Protein AF-A0A2S7WHK8-F1 (afdb_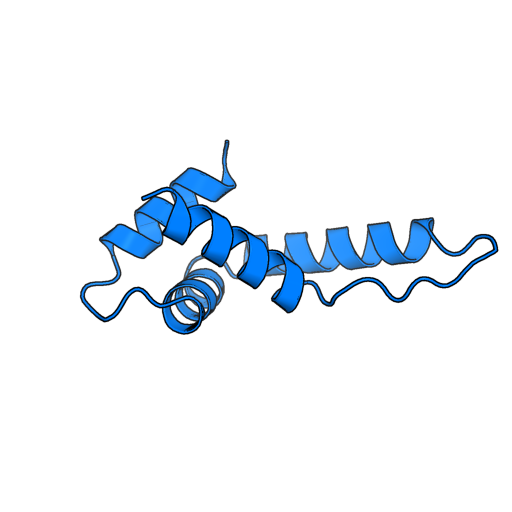monomer_lite)

Sequence (75 aa):
MILKEKFQQIFDTLKDKKTEQTMFNAFLDTYPEEWKQLKINFSKFNRSKKFGNTIPLPKPEVSLRKEIRVWLQKQ

Organism: NCBI:txid102

pLDDT: mean 79.2, std 10.56, range [48.28, 89.0]

Secondary structure (DSSP, 8-state):
-HHHHHHHHHHHH--S---HHHHHHHHHHH-HHHHHHHHHHHHHHHHHT-SS----PPPHHHHHHHHHHHHHTT-

Radius of gyration: 13.93 Å; chains: 1; bounding box: 36×22×34 Å

Structure (mmCIF, N/CA/C/O backbone):
data_AF-A0A2S7WHK8-F1
#
_entry.id   AF-A0A2S7WHK8-F1
#
loop_
_atom_site.group_PDB
_atom_site.id
_atom_site.type_symbol
_atom_site.label_atom_id
_atom_site.label_alt_id
_atom_site.label_comp_id
_atom_site.label_asym_id
_atom_site.label_entity_id
_atom_site.label_seq_id
_atom_site.pdbx_PDB_ins_code
_atom_site.Cartn_x
_atom_site.Cartn_y
_atom_site.Cartn_z
_atom_site.occupancy
_atom_site.B_iso_or_equiv
_atom_site.auth_seq_id
_atom_site.auth_comp_id
_atom_site.auth_asym_id
_atom_site.auth_atom_id
_atom_site.pdbx_PDB_model_num
ATOM 1 N N . MET A 1 1 ? -7.437 8.809 -9.622 1.00 48.28 1 MET A N 1
ATOM 2 C CA . MET A 1 1 ? -8.564 8.680 -8.669 1.00 48.28 1 MET A CA 1
ATOM 3 C C . MET A 1 1 ? -8.763 7.229 -8.217 1.00 48.28 1 MET A C 1
ATOM 5 O O . MET A 1 1 ? -8.806 7.014 -7.018 1.00 48.28 1 MET A O 1
ATOM 9 N N . ILE A 1 2 ? -8.664 6.251 -9.125 1.00 61.78 2 ILE A N 1
ATOM 10 C CA . ILE A 1 2 ? -8.951 4.812 -8.923 1.00 61.78 2 ILE A CA 1
ATOM 11 C C . ILE A 1 2 ? -8.272 4.126 -7.707 1.00 61.78 2 ILE A C 1
ATOM 13 O O . ILE A 1 2 ? -8.912 3.348 -7.009 1.00 61.78 2 ILE A O 1
ATOM 17 N N . LEU A 1 3 ? -6.988 4.383 -7.418 1.00 70.75 3 LEU A N 1
ATOM 18 C CA . LEU A 1 3 ? -6.277 3.681 -6.326 1.00 70.75 3 LEU A CA 1
ATOM 19 C C . LEU A 1 3 ? -6.749 4.084 -4.922 1.00 70.75 3 LEU A C 1
ATOM 21 O O . LEU A 1 3 ? -6.759 3.257 -4.015 1.00 70.75 3 LEU A O 1
ATOM 25 N N . LYS A 1 4 ? -7.161 5.344 -4.741 1.00 78.81 4 LYS A N 1
ATOM 26 C CA . LYS A 1 4 ? -7.580 5.853 -3.427 1.00 78.81 4 LYS A CA 1
ATOM 27 C C . LYS A 1 4 ? -8.872 5.196 -2.957 1.00 78.81 4 LYS A C 1
ATOM 29 O O . LYS A 1 4 ? -8.979 4.863 -1.785 1.00 78.81 4 LYS A O 1
ATOM 34 N N . GLU A 1 5 ? -9.814 4.996 -3.873 1.00 83.50 5 GLU A N 1
ATOM 35 C CA . GLU A 1 5 ? -11.094 4.343 -3.589 1.00 83.50 5 GLU A CA 1
ATOM 36 C C . GLU A 1 5 ? -10.882 2.880 -3.199 1.00 83.50 5 GLU A C 1
ATOM 38 O O . GLU A 1 5 ? -11.446 2.413 -2.214 1.00 83.50 5 GLU A O 1
ATOM 43 N N . LYS A 1 6 ? -9.970 2.184 -3.890 1.00 83.38 6 LYS A N 1
ATOM 44 C CA . LYS A 1 6 ? -9.588 0.807 -3.547 1.00 83.38 6 LYS A CA 1
ATOM 45 C C . LYS A 1 6 ? -8.969 0.722 -2.157 1.00 83.38 6 LYS A C 1
ATOM 47 O O . LYS A 1 6 ? -9.346 -0.151 -1.382 1.00 83.38 6 LYS A O 1
ATOM 52 N N . PHE A 1 7 ? -8.062 1.641 -1.817 1.00 85.31 7 PHE A N 1
ATOM 53 C CA . PHE A 1 7 ? -7.496 1.707 -0.469 1.00 85.31 7 PHE A CA 1
ATOM 54 C C . PHE A 1 7 ? -8.562 1.985 0.584 1.00 85.31 7 PHE A C 1
ATOM 56 O O . PHE A 1 7 ? -8.549 1.332 1.619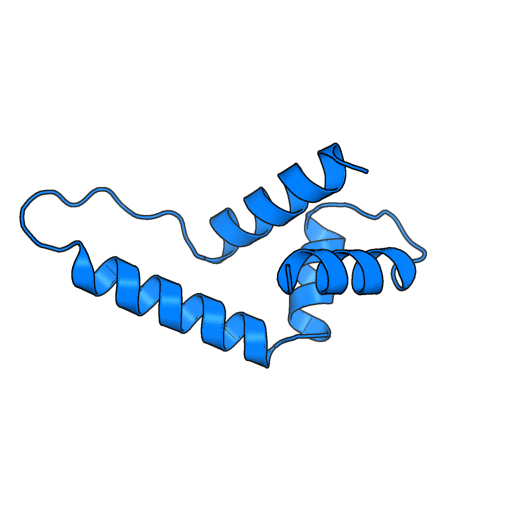 1.00 85.31 7 PHE A O 1
ATOM 63 N N . GLN A 1 8 ? -9.508 2.883 0.311 1.00 86.00 8 GLN A N 1
ATOM 64 C CA . GLN A 1 8 ? -10.606 3.179 1.227 1.00 86.00 8 GLN A CA 1
ATOM 65 C C . GLN A 1 8 ? -11.517 1.967 1.444 1.00 86.00 8 GLN A C 1
ATOM 67 O O . GLN A 1 8 ? -11.860 1.661 2.579 1.00 86.00 8 GLN A O 1
ATOM 72 N N . GLN A 1 9 ? -11.857 1.235 0.385 1.00 87.25 9 GLN A N 1
ATOM 73 C CA . GLN A 1 9 ? -12.698 0.043 0.477 1.00 87.25 9 GLN A CA 1
ATOM 74 C C . GLN A 1 9 ? -12.017 -1.076 1.280 1.00 87.25 9 GLN A C 1
ATOM 76 O O . GLN A 1 9 ? -12.641 -1.705 2.134 1.00 87.25 9 GLN A O 1
ATOM 81 N N . ILE A 1 10 ? -10.714 -1.284 1.066 1.00 86.75 10 ILE A N 1
ATOM 82 C CA . ILE A 1 10 ? -9.910 -2.219 1.865 1.00 86.75 10 ILE A CA 1
ATOM 83 C C . ILE A 1 10 ? -9.826 -1.740 3.317 1.00 86.75 10 ILE A C 1
ATOM 85 O O . ILE A 1 10 ? -9.979 -2.533 4.238 1.00 86.75 10 ILE A O 1
ATOM 89 N N . PHE A 1 11 ? -9.620 -0.442 3.534 1.00 86.12 11 PHE A N 1
ATOM 90 C CA . PHE A 1 11 ? -9.537 0.164 4.860 1.00 86.12 11 PHE A CA 1
ATOM 91 C C . PHE A 1 11 ? -10.845 0.045 5.646 1.00 86.12 11 PHE A C 1
ATOM 93 O O . PHE A 1 11 ? -10.804 -0.107 6.865 1.00 86.12 11 PHE A O 1
ATOM 100 N N . ASP A 1 12 ? -11.991 0.126 4.976 1.00 85.75 12 ASP A N 1
ATOM 101 C CA . ASP A 1 12 ? -13.312 -0.078 5.576 1.00 85.75 12 ASP A CA 1
ATOM 102 C C . ASP A 1 12 ? -13.554 -1.559 5.910 1.00 85.75 12 ASP A C 1
ATOM 104 O O . ASP A 1 12 ? -14.012 -1.899 7.000 1.00 85.75 12 ASP A O 1
ATOM 108 N N . THR A 1 13 ? -13.124 -2.451 5.013 1.00 84.06 13 THR A N 1
ATOM 109 C CA . THR A 1 13 ? -13.230 -3.909 5.188 1.00 84.06 13 THR A CA 1
ATOM 110 C C . THR A 1 13 ? -12.319 -4.430 6.307 1.00 84.06 13 THR A C 1
ATOM 112 O O . THR A 1 13 ? -12.661 -5.380 7.016 1.00 84.06 13 THR A O 1
ATOM 115 N N . LEU A 1 14 ? -11.151 -3.811 6.503 1.00 82.75 14 LEU A N 1
ATOM 116 C CA . LEU A 1 14 ? -10.221 -4.151 7.575 1.00 82.75 14 LEU A CA 1
ATOM 117 C C . LEU A 1 14 ? -10.771 -3.686 8.931 1.00 82.75 14 LEU A C 1
ATOM 119 O O . LEU A 1 14 ? -10.649 -2.523 9.302 1.00 82.75 14 LEU A O 1
ATOM 123 N N . LYS A 1 15 ? -11.326 -4.618 9.711 1.00 67.69 15 LYS A N 1
ATOM 124 C CA . LYS A 1 15 ? -11.741 -4.377 11.109 1.00 67.69 15 LYS A CA 1
ATOM 125 C C . LYS A 1 15 ? -10.574 -4.331 12.105 1.00 67.69 15 LYS A C 1
ATOM 127 O O . LYS A 1 15 ? -10.748 -3.850 13.220 1.00 67.69 15 LYS A O 1
ATOM 132 N N . ASP A 1 16 ? -9.406 -4.829 11.703 1.00 70.12 16 ASP A N 1
ATOM 133 C CA . ASP A 1 16 ? -8.212 -4.953 12.547 1.00 70.12 16 ASP A CA 1
ATOM 134 C C . ASP A 1 16 ? -7.233 -3.773 12.364 1.00 70.12 16 ASP A C 1
ATOM 136 O O . ASP A 1 16 ? -7.535 -2.796 11.675 1.00 70.12 16 ASP A O 1
ATOM 140 N N . LYS A 1 17 ? -6.029 -3.843 12.952 1.00 72.50 17 LYS A N 1
ATOM 141 C CA . LYS A 1 17 ? -4.986 -2.812 12.818 1.00 72.50 17 LYS A CA 1
ATOM 142 C C . LYS A 1 17 ? -4.676 -2.519 11.346 1.00 72.50 17 LYS A C 1
ATOM 144 O O . LYS A 1 17 ? -3.998 -3.288 10.656 1.00 72.50 17 LYS A O 1
ATOM 149 N N . LYS A 1 18 ? -5.103 -1.336 10.901 1.00 78.25 18 LYS A N 1
ATOM 150 C CA . LYS A 1 18 ? -4.941 -0.794 9.542 1.00 78.25 18 LYS A CA 1
ATOM 151 C C . LYS A 1 18 ? -3.512 -0.295 9.306 1.00 78.25 18 LYS A C 1
ATOM 153 O O . LYS A 1 18 ? -3.264 0.883 9.071 1.00 78.25 18 LYS A O 1
ATOM 158 N N . THR A 1 19 ? -2.548 -1.201 9.440 1.00 82.75 19 THR A N 1
ATOM 159 C CA . THR A 1 19 ? -1.128 -0.923 9.192 1.00 82.75 19 THR A CA 1
ATOM 160 C C . THR A 1 19 ? -0.783 -1.094 7.715 1.00 82.75 19 THR A C 1
ATOM 162 O O . THR A 1 19 ? -1.499 -1.770 6.974 1.00 82.75 19 THR A O 1
ATOM 165 N N . GLU A 1 20 ? 0.346 -0.519 7.285 1.00 84.12 20 GLU A N 1
ATOM 166 C CA . GLU A 1 20 ? 0.849 -0.640 5.907 1.00 84.12 20 GLU A CA 1
ATOM 167 C C . GLU A 1 20 ? 0.916 -2.096 5.427 1.00 84.12 20 GLU A C 1
ATOM 169 O O . GLU A 1 20 ? 0.569 -2.378 4.284 1.00 84.12 20 GLU A O 1
ATOM 174 N N . GLN A 1 21 ? 1.329 -3.029 6.293 1.00 83.44 21 GLN A N 1
ATOM 175 C CA . GLN A 1 21 ? 1.418 -4.447 5.938 1.00 83.44 21 GLN A CA 1
ATOM 176 C C . GLN A 1 21 ? 0.041 -5.084 5.751 1.00 83.44 21 GLN A C 1
ATOM 178 O O . GLN A 1 21 ? -0.162 -5.781 4.760 1.00 83.44 21 GLN A O 1
ATOM 183 N N . THR A 1 22 ? -0.908 -4.829 6.655 1.00 86.75 22 THR A N 1
ATOM 184 C CA . THR A 1 22 ? -2.267 -5.378 6.549 1.00 86.75 22 THR A CA 1
ATOM 185 C C . THR A 1 22 ? -2.975 -4.853 5.304 1.00 86.75 22 THR A C 1
ATOM 187 O O . THR A 1 22 ? -3.525 -5.634 4.536 1.00 86.75 22 THR A O 1
ATOM 190 N N . MET A 1 23 ? -2.890 -3.542 5.055 1.00 87.44 23 MET A N 1
ATOM 191 C CA . MET A 1 23 ? -3.442 -2.898 3.858 1.00 87.44 23 MET A CA 1
ATOM 192 C C . MET A 1 23 ? -2.803 -3.439 2.580 1.00 87.44 23 MET A C 1
ATOM 194 O O . MET A 1 23 ? -3.501 -3.706 1.606 1.00 87.44 23 MET A O 1
ATOM 198 N N . PHE A 1 24 ? -1.483 -3.640 2.585 1.00 88.12 24 PHE A N 1
ATOM 199 C CA . PHE A 1 24 ? -0.775 -4.208 1.445 1.00 88.12 24 PHE A CA 1
ATOM 200 C C . PHE A 1 24 ? -1.220 -5.645 1.168 1.00 88.12 24 PHE A C 1
ATOM 202 O O . PHE A 1 24 ? -1.613 -5.939 0.046 1.00 88.12 24 PHE A O 1
ATOM 209 N N . ASN A 1 25 ? -1.225 -6.521 2.176 1.00 89.00 25 ASN A N 1
ATOM 210 C CA . ASN A 1 25 ? -1.663 -7.909 2.012 1.00 89.00 25 ASN A CA 1
ATOM 211 C C . ASN A 1 25 ? -3.130 -7.997 1.570 1.00 89.00 25 ASN A C 1
ATOM 213 O O . ASN A 1 25 ? -3.434 -8.731 0.636 1.00 89.00 25 ASN A O 1
ATOM 217 N N . ALA A 1 26 ? -4.018 -7.195 2.160 1.00 88.81 26 ALA A N 1
ATOM 218 C CA . ALA A 1 26 ? -5.418 -7.144 1.756 1.00 88.81 26 ALA A CA 1
ATOM 219 C C . ALA A 1 26 ? -5.594 -6.612 0.325 1.00 88.81 26 ALA A C 1
ATOM 221 O O . ALA A 1 26 ? -6.447 -7.104 -0.407 1.00 88.81 26 ALA A O 1
ATOM 222 N N . PHE A 1 27 ? -4.756 -5.670 -0.123 1.00 88.56 27 PHE A N 1
ATOM 223 C CA . PHE A 1 27 ? -4.736 -5.236 -1.521 1.00 88.56 27 PHE A CA 1
ATOM 224 C C . PHE A 1 27 ? -4.306 -6.365 -2.463 1.00 88.56 27 PHE A C 1
ATOM 226 O O . PHE A 1 27 ? -4.882 -6.507 -3.538 1.00 88.56 27 PHE A O 1
ATOM 233 N N . LEU A 1 28 ? -3.313 -7.171 -2.072 1.00 88.19 28 LEU A N 1
ATOM 234 C CA . LEU A 1 28 ? -2.879 -8.322 -2.867 1.00 88.19 28 LEU A CA 1
ATOM 235 C C . LEU A 1 28 ? -3.976 -9.380 -3.004 1.00 88.19 28 LEU A C 1
ATOM 237 O O . LEU A 1 28 ? -4.123 -9.951 -4.081 1.00 88.19 28 LEU A O 1
ATOM 241 N N . ASP A 1 29 ? -4.713 -9.617 -1.922 1.00 88.69 29 ASP A N 1
ATOM 242 C CA . ASP A 1 29 ? -5.789 -10.605 -1.854 1.00 88.69 29 ASP A CA 1
ATOM 243 C C . ASP A 1 29 ? -7.043 -10.138 -2.614 1.00 88.69 29 ASP A C 1
ATOM 245 O O . ASP A 1 29 ? -7.590 -10.863 -3.440 1.00 88.69 29 ASP A O 1
ATOM 249 N N . THR A 1 30 ? -7.431 -8.873 -2.422 1.00 88.31 30 THR A N 1
ATOM 250 C CA . THR A 1 30 ? -8.641 -8.285 -3.024 1.00 88.31 30 THR A CA 1
ATOM 251 C C . THR A 1 30 ? -8.435 -7.903 -4.492 1.00 88.31 30 THR A C 1
ATOM 253 O O . THR A 1 30 ? -9.354 -8.010 -5.301 1.00 88.31 30 THR A O 1
ATOM 256 N N . TYR A 1 31 ? -7.232 -7.446 -4.863 1.00 88.69 31 TYR A N 1
ATOM 257 C CA . TYR A 1 31 ? -6.923 -6.943 -6.206 1.00 88.69 31 TYR A CA 1
ATOM 258 C C . TYR A 1 31 ? -5.645 -7.561 -6.808 1.00 88.69 31 TYR A C 1
ATOM 260 O O . TYR A 1 31 ? -4.713 -6.839 -7.193 1.00 88.69 31 TYR A O 1
ATOM 268 N N . PRO A 1 32 ? -5.590 -8.894 -6.980 1.00 88.31 32 PRO A N 1
ATOM 269 C CA . PRO A 1 32 ? -4.421 -9.571 -7.543 1.00 88.31 32 PRO A CA 1
ATOM 270 C C . PRO A 1 32 ? -4.155 -9.173 -9.004 1.00 88.31 32 PRO A C 1
ATOM 272 O O . PRO A 1 32 ? -3.002 -9.114 -9.440 1.00 88.31 32 PRO A O 1
ATOM 275 N N . GLU A 1 33 ? -5.206 -8.865 -9.765 1.00 88.50 33 GLU A N 1
ATOM 276 C CA . GLU A 1 33 ? -5.101 -8.470 -11.171 1.00 88.50 33 GLU A CA 1
ATOM 277 C C . GLU A 1 33 ? -4.498 -7.067 -11.330 1.00 88.50 33 GLU A C 1
ATOM 279 O O . GLU A 1 33 ? -3.563 -6.871 -12.110 1.00 88.50 33 GLU A O 1
ATOM 284 N N . GLU A 1 34 ? -4.930 -6.116 -10.499 1.00 87.38 34 GLU A N 1
ATOM 285 C CA . GLU A 1 34 ? -4.334 -4.776 -10.431 1.00 87.38 34 GLU A CA 1
ATOM 286 C C . GLU A 1 34 ? -2.888 -4.837 -9.962 1.00 87.38 34 GLU A C 1
ATOM 288 O O . GLU A 1 34 ? -2.022 -4.146 -10.498 1.00 87.38 34 GLU A O 1
ATOM 293 N N . TRP A 1 35 ? -2.593 -5.703 -8.990 1.00 88.44 35 TRP A N 1
ATOM 294 C CA . TRP A 1 35 ? -1.225 -5.931 -8.553 1.00 88.44 35 TRP A CA 1
ATOM 295 C C . TRP A 1 35 ? -0.345 -6.455 -9.690 1.00 88.44 35 TRP A C 1
ATOM 297 O O . TRP A 1 35 ? 0.789 -6.004 -9.875 1.00 88.44 35 TRP A O 1
ATOM 307 N N . LYS A 1 36 ? -0.867 -7.377 -10.502 1.00 88.00 36 LYS A N 1
ATOM 308 C CA . LYS A 1 36 ? -0.181 -7.882 -11.694 1.00 88.00 36 LYS A CA 1
ATOM 309 C C . LYS A 1 36 ? 0.046 -6.769 -12.7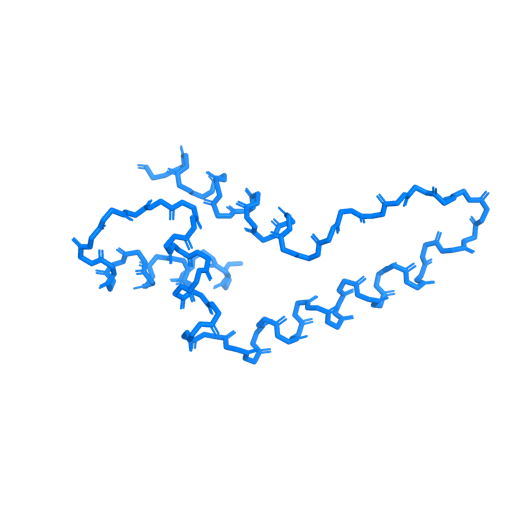20 1.00 88.00 36 LYS A C 1
ATOM 311 O O . LYS A 1 36 ? 1.160 -6.655 -13.230 1.00 88.00 36 LYS A O 1
ATOM 316 N N . GLN A 1 37 ? -0.946 -5.916 -12.974 1.00 86.75 37 GLN A N 1
ATOM 317 C CA . GLN A 1 37 ? -0.805 -4.759 -13.866 1.00 86.75 37 GLN A CA 1
ATOM 318 C C . GLN A 1 37 ? 0.224 -3.750 -13.350 1.00 86.75 37 GLN A C 1
ATOM 320 O O . GLN A 1 37 ? 1.076 -3.299 -14.116 1.00 86.75 37 GLN A O 1
ATOM 325 N N . LEU A 1 38 ? 0.223 -3.461 -12.046 1.00 85.31 38 LEU A N 1
ATOM 326 C CA . LEU A 1 38 ? 1.233 -2.630 -11.392 1.00 85.31 38 LEU A CA 1
ATOM 327 C C . LEU A 1 38 ? 2.633 -3.195 -11.624 1.00 85.31 38 LEU A C 1
ATOM 329 O O . LEU A 1 38 ? 3.500 -2.472 -12.107 1.00 85.31 38 LEU A O 1
ATOM 333 N N . LYS A 1 39 ? 2.856 -4.492 -11.376 1.00 84.88 39 LYS A N 1
ATOM 334 C CA . LYS A 1 39 ? 4.152 -5.132 -11.664 1.00 84.88 39 LYS A CA 1
ATOM 335 C C . LYS A 1 39 ? 4.547 -4.991 -13.130 1.00 84.88 39 LYS A C 1
ATOM 337 O O . LYS A 1 39 ? 5.689 -4.642 -13.409 1.00 84.88 39 LYS A O 1
ATOM 342 N N . ILE A 1 40 ? 3.622 -5.238 -14.059 1.00 86.50 40 ILE A N 1
ATOM 343 C CA . ILE A 1 40 ? 3.885 -5.135 -15.500 1.00 86.50 40 ILE A CA 1
ATOM 344 C C . ILE A 1 40 ? 4.258 -3.699 -15.877 1.00 86.50 40 ILE A C 1
ATOM 346 O O . ILE A 1 40 ? 5.243 -3.499 -16.587 1.00 86.50 40 ILE A O 1
ATOM 350 N N . ASN A 1 41 ? 3.529 -2.697 -15.383 1.00 82.25 41 ASN A N 1
ATOM 351 C CA . ASN A 1 41 ? 3.840 -1.288 -15.615 1.00 82.25 41 ASN A CA 1
ATOM 352 C C . ASN A 1 41 ? 5.192 -0.896 -15.014 1.00 82.25 41 ASN A C 1
ATOM 354 O O . ASN A 1 41 ? 5.976 -0.230 -15.686 1.00 82.25 41 ASN A O 1
ATOM 358 N N . PHE A 1 42 ? 5.516 -1.373 -13.810 1.00 80.62 42 PHE A N 1
ATOM 359 C CA . PHE A 1 42 ? 6.836 -1.187 -13.205 1.00 80.62 42 PHE A CA 1
ATOM 360 C C . PHE A 1 42 ? 7.945 -1.824 -14.048 1.00 80.62 42 PHE A C 1
ATOM 362 O O . PHE A 1 42 ? 8.964 -1.186 -14.306 1.00 80.62 42 PHE A O 1
ATOM 369 N N . SER A 1 43 ? 7.747 -3.049 -14.542 1.00 77.81 43 SER A N 1
ATOM 370 C CA . SER A 1 43 ? 8.696 -3.722 -15.434 1.00 77.81 43 SER A CA 1
ATOM 371 C C . SER A 1 43 ? 8.8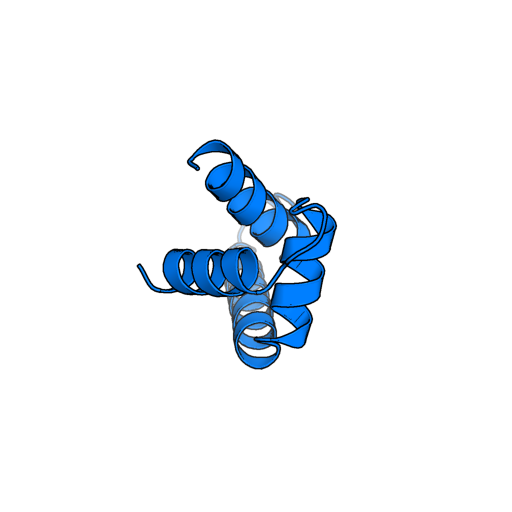57 -2.995 -16.772 1.00 77.81 43 SER A C 1
ATOM 373 O O . SER A 1 43 ? 9.985 -2.843 -17.243 1.00 77.81 43 SER A O 1
ATOM 375 N N . LYS A 1 44 ? 7.766 -2.503 -17.375 1.00 75.62 44 LYS A N 1
ATOM 376 C CA . LYS A 1 44 ? 7.794 -1.684 -18.601 1.00 75.62 44 LYS A CA 1
ATOM 377 C C . LYS A 1 44 ? 8.555 -0.376 -18.376 1.00 75.62 44 LYS A C 1
ATOM 379 O O . LYS A 1 44 ? 9.423 -0.031 -19.175 1.00 75.62 44 LYS A O 1
ATOM 384 N N . PHE A 1 45 ? 8.290 0.308 -17.266 1.00 73.12 45 PHE A N 1
ATOM 385 C CA . PHE A 1 45 ? 8.969 1.548 -16.900 1.00 73.12 45 PHE A CA 1
ATOM 386 C C . PHE A 1 45 ? 10.469 1.327 -16.654 1.00 73.12 45 PHE A C 1
ATOM 388 O O . PHE A 1 45 ? 11.300 2.073 -17.170 1.00 73.12 45 PHE A O 1
ATOM 395 N N . ASN A 1 46 ? 10.832 0.245 -15.956 1.00 69.50 46 ASN A N 1
ATOM 396 C CA . ASN A 1 46 ? 12.224 -0.142 -15.720 1.00 69.50 46 ASN A CA 1
ATOM 397 C C . ASN A 1 46 ? 12.963 -0.479 -17.029 1.00 69.50 46 ASN A C 1
ATOM 399 O O . ASN A 1 46 ? 14.127 -0.123 -17.202 1.00 69.50 46 ASN A O 1
ATOM 403 N N . ARG A 1 47 ? 12.282 -1.121 -17.989 1.00 65.44 47 ARG A N 1
ATOM 404 C CA . ARG A 1 47 ? 12.835 -1.403 -19.324 1.00 65.44 47 ARG A CA 1
ATOM 405 C C . ARG A 1 47 ? 13.080 -0.125 -20.132 1.00 65.44 47 ARG A C 1
ATOM 407 O O . ARG A 1 47 ? 14.076 -0.053 -20.842 1.00 65.44 47 ARG A O 1
ATOM 414 N N . SER A 1 48 ? 12.216 0.880 -19.998 1.00 66.44 48 SER A N 1
ATOM 415 C CA . SER A 1 48 ? 12.301 2.133 -20.761 1.00 66.44 48 SER A CA 1
ATOM 416 C C . SER A 1 48 ? 13.383 3.108 -20.267 1.00 66.44 48 SER A C 1
ATOM 418 O O . SER A 1 48 ? 13.739 4.026 -20.998 1.00 66.44 48 SER A O 1
ATOM 420 N N . LYS A 1 49 ? 13.913 2.936 -19.048 1.00 61.88 49 LYS A N 1
ATOM 421 C CA . LYS A 1 49 ? 14.915 3.833 -18.433 1.00 61.88 49 LYS A CA 1
ATOM 422 C C . LYS A 1 49 ? 16.375 3.370 -18.596 1.00 61.88 49 LYS A C 1
ATOM 424 O O . LYS A 1 49 ? 17.277 4.033 -18.096 1.00 61.88 49 LYS A O 1
ATOM 429 N N . LYS A 1 50 ? 16.629 2.273 -19.322 1.00 58.28 50 LYS A N 1
ATOM 430 C CA . LYS A 1 50 ? 17.963 1.668 -19.532 1.00 58.28 50 LYS A CA 1
ATOM 431 C C . LYS A 1 50 ? 18.843 2.354 -20.598 1.00 58.28 50 LYS A C 1
ATOM 433 O O . LYS A 1 50 ? 19.595 1.673 -21.286 1.00 58.28 50 LYS A O 1
ATOM 438 N N . PHE A 1 51 ? 18.800 3.678 -20.739 1.00 51.44 51 PHE A N 1
ATOM 439 C CA . PHE A 1 51 ? 19.776 4.386 -21.578 1.00 51.44 51 PHE A CA 1
ATOM 440 C C . PHE A 1 51 ? 20.672 5.267 -20.696 1.00 51.44 51 PHE A C 1
ATOM 442 O O . PHE A 1 51 ? 20.315 6.385 -20.343 1.00 51.44 51 PHE A O 1
ATOM 449 N N . GLY A 1 52 ? 21.817 4.715 -20.279 1.00 61.47 52 GLY A N 1
ATOM 450 C CA . GLY A 1 52 ? 22.980 5.489 -19.823 1.00 61.47 52 GLY A CA 1
ATOM 451 C C . GLY A 1 52 ? 23.255 5.607 -18.319 1.00 61.47 52 GLY A C 1
ATOM 452 O O . GLY A 1 52 ? 24.416 5.752 -17.974 1.00 61.47 52 GLY A O 1
ATOM 453 N N . ASN A 1 53 ? 22.273 5.506 -17.415 1.00 58.78 53 ASN A N 1
ATOM 454 C CA . ASN A 1 53 ? 22.531 5.583 -15.965 1.00 58.78 53 ASN A CA 1
ATOM 455 C C . ASN A 1 53 ? 21.537 4.721 -15.175 1.00 58.78 53 ASN A C 1
ATOM 457 O O . ASN A 1 53 ? 20.363 5.064 -15.027 1.00 58.78 53 ASN A O 1
ATOM 461 N N . THR A 1 54 ? 22.006 3.579 -14.672 1.00 61.47 54 THR A N 1
ATOM 462 C CA . THR A 1 54 ? 21.197 2.618 -13.912 1.00 61.47 54 THR A CA 1
ATOM 463 C C . THR A 1 54 ? 20.936 3.146 -12.501 1.00 61.47 54 THR A C 1
ATOM 465 O O . THR A 1 54 ? 21.643 2.794 -11.563 1.00 61.47 54 THR A O 1
ATOM 468 N N . ILE A 1 55 ? 19.911 3.980 -12.325 1.00 60.97 55 ILE A N 1
ATOM 469 C CA . ILE A 1 55 ? 19.340 4.222 -10.995 1.00 60.97 55 ILE A CA 1
ATOM 470 C C . ILE A 1 55 ? 18.436 3.018 -10.694 1.00 60.97 55 ILE A C 1
ATOM 472 O O . ILE A 1 55 ? 17.437 2.839 -11.399 1.00 60.97 55 ILE A O 1
ATOM 476 N N . PRO A 1 56 ? 18.767 2.154 -9.715 1.00 60.72 56 PRO A N 1
ATOM 477 C CA . PRO A 1 56 ? 17.936 1.003 -9.392 1.00 60.72 56 PRO A CA 1
ATOM 478 C C . PRO A 1 56 ? 16.562 1.494 -8.935 1.00 60.72 56 PRO A C 1
ATOM 480 O O . PRO A 1 56 ? 16.427 2.159 -7.908 1.00 60.72 56 PRO A O 1
ATOM 483 N N . LEU A 1 57 ? 15.533 1.197 -9.729 1.00 64.75 57 LEU A N 1
ATOM 484 C CA . LEU A 1 57 ? 14.167 1.571 -9.395 1.00 64.75 57 LEU A CA 1
ATOM 485 C C . LEU A 1 57 ? 13.717 0.779 -8.153 1.00 64.75 57 LEU A C 1
ATOM 487 O O . LEU A 1 57 ? 13.968 -0.431 -8.088 1.00 64.75 57 LEU A O 1
ATOM 491 N N . PRO A 1 58 ? 13.034 1.407 -7.179 1.00 65.06 58 PRO A N 1
ATOM 492 C CA . PRO A 1 58 ? 12.442 0.671 -6.071 1.00 65.06 58 PRO A CA 1
ATOM 493 C C . PRO A 1 58 ? 11.470 -0.394 -6.588 1.00 65.06 58 PRO A C 1
ATOM 495 O O . PRO A 1 58 ? 10.742 -0.186 -7.561 1.00 65.06 58 PRO A O 1
ATOM 498 N N . LYS A 1 59 ? 11.468 -1.554 -5.923 1.00 76.19 59 LYS A N 1
ATOM 499 C CA . LYS A 1 59 ? 10.558 -2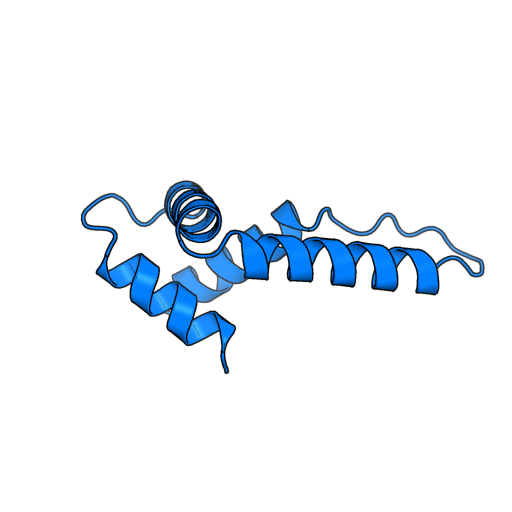.664 -6.230 1.00 76.19 59 LYS A CA 1
ATOM 500 C C . LYS A 1 59 ? 9.100 -2.170 -6.226 1.00 76.19 59 LYS A C 1
ATOM 502 O O . LYS A 1 59 ? 8.770 -1.311 -5.404 1.00 76.19 59 LYS A O 1
ATOM 507 N N . PRO A 1 60 ? 8.207 -2.750 -7.053 1.00 78.19 60 PRO A N 1
ATOM 508 C CA . PRO A 1 60 ? 6.788 -2.375 -7.086 1.00 78.19 60 PRO A CA 1
ATOM 509 C C . PRO A 1 60 ? 6.131 -2.457 -5.700 1.00 78.19 60 PRO A C 1
ATOM 511 O O . PRO A 1 60 ? 5.246 -1.671 -5.382 1.00 78.19 60 PRO A O 1
ATOM 514 N N . GLU A 1 61 ? 6.619 -3.355 -4.840 1.00 83.69 61 GLU A N 1
ATOM 515 C CA . GLU A 1 61 ? 6.173 -3.499 -3.451 1.00 83.69 61 GLU A CA 1
ATOM 516 C C . GLU A 1 61 ? 6.497 -2.263 -2.610 1.00 83.69 61 GLU A C 1
ATOM 518 O O . GLU A 1 61 ? 5.664 -1.800 -1.840 1.00 83.69 61 GLU A O 1
ATOM 523 N N . VAL A 1 62 ? 7.697 -1.700 -2.773 1.00 82.81 62 VAL A N 1
ATOM 524 C CA . VAL A 1 62 ? 8.144 -0.515 -2.029 1.00 82.81 62 VAL A CA 1
ATOM 525 C C . VAL A 1 62 ? 7.356 0.710 -2.472 1.00 82.81 62 VAL A C 1
ATOM 527 O O . VAL A 1 62 ? 6.934 1.501 -1.632 1.00 82.81 62 VAL A O 1
ATOM 530 N N . SER A 1 63 ? 7.109 0.849 -3.774 1.00 84.56 63 SER A N 1
ATOM 531 C CA . SER A 1 63 ? 6.273 1.929 -4.292 1.00 84.56 63 SER A CA 1
ATOM 532 C C . SER A 1 63 ? 4.830 1.823 -3.812 1.00 84.56 63 SER A C 1
ATOM 534 O O . SER A 1 63 ? 4.297 2.817 -3.327 1.00 84.56 63 SER A O 1
ATOM 536 N N . LEU A 1 64 ? 4.221 0.634 -3.870 1.00 85.56 64 LEU A N 1
ATOM 537 C CA . LEU A 1 64 ? 2.849 0.440 -3.398 1.00 85.56 64 LEU A CA 1
ATOM 538 C C . LEU A 1 64 ? 2.737 0.668 -1.883 1.00 85.56 64 LEU A C 1
ATOM 540 O O . LEU A 1 64 ? 1.830 1.362 -1.436 1.00 85.56 64 LEU A O 1
ATOM 544 N N . ARG A 1 65 ? 3.698 0.179 -1.089 1.00 86.94 65 ARG A N 1
ATOM 545 C CA . ARG A 1 65 ? 3.766 0.470 0.354 1.00 86.94 65 ARG A CA 1
ATOM 546 C C . ARG A 1 65 ? 3.899 1.963 0.628 1.00 86.94 65 ARG A C 1
ATOM 548 O O . ARG A 1 65 ? 3.202 2.481 1.490 1.00 86.94 65 ARG A O 1
ATOM 555 N N . LYS A 1 66 ? 4.743 2.672 -0.128 1.00 86.69 66 LYS A N 1
ATOM 556 C CA . LYS A 1 66 ? 4.894 4.127 -0.000 1.00 86.69 66 LYS A CA 1
ATOM 557 C C . LYS A 1 66 ? 3.586 4.857 -0.306 1.00 86.69 66 LYS A C 1
ATOM 559 O O . LYS A 1 66 ? 3.244 5.785 0.418 1.00 86.69 66 LYS A O 1
ATOM 564 N N . GLU A 1 67 ? 2.853 4.439 -1.334 1.00 86.88 67 GLU A N 1
ATOM 565 C CA . GLU A 1 67 ? 1.536 5.006 -1.647 1.00 86.88 67 GLU A CA 1
ATOM 566 C C . GLU A 1 67 ? 0.524 4.758 -0.526 1.00 86.88 67 GLU A C 1
ATOM 568 O O . GLU A 1 67 ? -0.125 5.702 -0.081 1.00 86.88 67 GLU A O 1
ATOM 573 N N . ILE A 1 68 ? 0.448 3.526 -0.010 1.00 87.56 68 ILE A N 1
ATOM 574 C CA . ILE A 1 68 ? -0.410 3.170 1.131 1.00 87.56 68 ILE A CA 1
ATOM 575 C C . ILE A 1 68 ? -0.041 4.004 2.359 1.00 87.56 68 ILE A C 1
ATOM 577 O O . ILE A 1 68 ? -0.922 4.538 3.022 1.00 87.56 68 ILE A O 1
ATOM 581 N N . ARG A 1 69 ? 1.253 4.174 2.643 1.00 87.81 69 ARG A N 1
ATO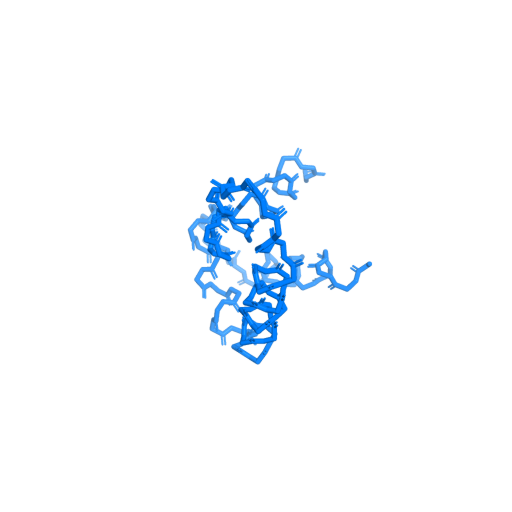M 582 C CA . ARG A 1 69 ? 1.750 4.988 3.758 1.00 87.81 69 ARG A CA 1
ATOM 583 C C . ARG A 1 69 ? 1.326 6.446 3.646 1.00 87.81 69 ARG A C 1
ATOM 585 O O . ARG A 1 69 ? 0.819 7.013 4.606 1.00 87.81 69 ARG A O 1
ATOM 592 N N . VAL A 1 70 ? 1.525 7.049 2.474 1.00 88.94 70 VAL A N 1
ATOM 593 C CA . VAL A 1 70 ? 1.115 8.435 2.207 1.00 88.94 70 VAL A CA 1
ATOM 594 C C . VAL A 1 70 ? -0.404 8.575 2.283 1.00 88.94 70 VAL A C 1
ATOM 596 O O . VAL A 1 70 ? -0.896 9.605 2.733 1.00 88.94 70 VAL A O 1
ATOM 599 N N . TRP A 1 71 ? -1.153 7.559 1.855 1.00 88.25 71 TRP A N 1
ATOM 600 C CA . TRP A 1 71 ? -2.608 7.542 1.959 1.00 88.25 71 TRP A CA 1
ATOM 601 C C . TRP A 1 71 ? -3.077 7.433 3.416 1.00 88.25 71 TRP A C 1
ATOM 603 O O . TRP A 1 71 ? -3.929 8.213 3.823 1.00 88.25 71 TRP A O 1
ATOM 613 N N . LEU A 1 72 ? -2.465 6.552 4.215 1.00 84.94 72 LEU A N 1
ATOM 614 C CA . LEU A 1 72 ? -2.745 6.405 5.647 1.00 84.94 72 LEU A CA 1
ATOM 615 C C . LEU A 1 72 ? -2.431 7.680 6.435 1.00 84.94 72 LEU A C 1
ATOM 617 O O . LEU A 1 72 ? -3.165 8.008 7.351 1.00 84.94 72 LEU A O 1
ATOM 621 N N . GLN A 1 73 ? -1.378 8.417 6.070 1.00 85.38 73 GLN A N 1
ATOM 622 C CA . GLN A 1 73 ? -1.069 9.719 6.681 1.00 85.38 73 GLN A CA 1
ATOM 623 C C . GLN A 1 73 ? -2.043 10.840 6.288 1.00 85.38 73 GLN A C 1
ATOM 625 O O . GLN A 1 73 ? -1.994 11.915 6.879 1.00 85.38 73 GLN A O 1
ATOM 630 N N . LYS A 1 74 ? -2.859 10.634 5.249 1.00 84.25 74 LYS A N 1
ATOM 631 C CA . LYS A 1 74 ? -3.850 11.603 4.760 1.00 84.25 74 LYS A CA 1
ATOM 632 C C . LYS A 1 74 ? -5.276 11.310 5.233 1.00 84.25 74 LYS A C 1
ATOM 634 O O . LYS A 1 74 ? -6.160 12.093 4.889 1.00 84.25 74 LYS A O 1
ATOM 639 N N . GLN A 1 75 ? -5.495 10.193 5.927 1.00 69.38 75 GLN A N 1
ATOM 640 C CA . GLN A 1 75 ? -6.708 9.948 6.710 1.00 69.38 75 GLN A CA 1
ATOM 641 C C . GLN A 1 75 ? -6.603 10.673 8.046 1.00 69.38 75 GLN A C 1
ATOM 643 O O . GLN A 1 75 ? -7.632 11.242 8.460 1.00 69.38 75 GLN A O 1
#

Foldseek 3Di:
DVVLVVLVVLVVVDPDPLALVSSLVSCCVVPVPVVVVLQVVVVVVQVVPPPDDDPPDDHSSVVSSVVSVVSVVVD